Protein AF-K0I743-F1 (afdb_monomer)

Radius of gyration: 19.15 Å; Cα contacts (8 Å, |Δi|>4): 175; chains: 1; bounding box: 43×67×41 Å

Foldseek 3Di:
DEFDAWPPVLCCVQADPPRDDDPQQQCPVCPVSVRDDPDAQFFAQVSCVSNVHHHDHHPDQEYEFEDQDRRGQVGNLGGYLQHAYEYAPVNVVSLVVSPPPHDPPHPNPNPHPPPPPPPPDPPPPPDD

Sequence (128 aa):
MLDFGKGFFRRARFFEEYLKPRSANGLVDFIEMGLIPDVEGIYREDLLEMAGRKAGSPTVDAVLVSHAHADHVDYISFLHHDIPLYMGARATPYSRQYRRGRPATLSAKCLIFCQSRQREGPSQSQER

Nearest PDB structures (foldseek):
  2az4-assembly1_A  TM=6.682E-01  e=1.671E-03  Enterococcus faecalis V583
  4as3-assembly1_A  TM=4.138E-01  e=7.861E+00  Pseudomonas aeruginosa
  6v4l-assembly1_D-2  TM=3.911E-01  e=8.411E+00  Vibrio parahaemolyticus RIMD 2210633

Solvent-accessible surface area (backbone atoms only — not comparable to full-atom values): 7719 Å² total; per-residue (Å²): 88,72,50,41,26,45,50,62,73,61,39,58,76,77,39,50,100,88,45,71,80,60,77,81,37,43,46,45,64,38,43,77,65,62,55,44,83,93,60,80,21,48,50,27,48,72,40,27,51,52,48,75,42,82,68,55,71,72,71,51,86,39,37,40,34,85,55,78,45,55,59,29,47,64,44,51,82,49,39,27,85,84,47,22,43,34,32,43,55,87,33,49,74,58,54,58,56,68,55,65,90,56,73,87,84,58,81,66,50,61,48,54,56,60,77,74,74,80,71,76,67,83,78,81,79,85,74,133

Secondary structure (DSSP, 8-state):
-B-----HHHHHTT--TT----GGGTTHHHHHTTSS---TTSB-HHHHHHTTPPP-----S-EEESSSSHHHHTTGGGB-TT--EEEEGGGHHHHHHHHTTS-TTS-----EE---------------

Organism: Nitrososphaera gargensis (strain Ga9.2) (NCBI:txid1237085)

InterPro domains:
  IPR036866 Ribonuclease Z/Hydroxyacylglutathione hydrolase-like [G3DSA:3.60.15.10] (1-117)
  IPR036866 Ribonuclease Z/Hydroxyacylglutathione hydrolase-like [SSF56281] (49-98)

pLDDT: mean 73.79, std 18.56, range [31.5, 90.94]

Structure (mmCIF, N/CA/C/O backbone):
data_AF-K0I743-F1
#
_entry.id   AF-K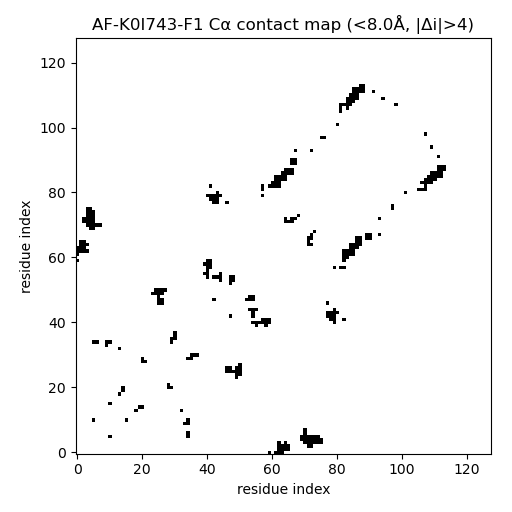0I743-F1
#
loop_
_atom_site.group_PDB
_atom_site.id
_atom_site.type_symbol
_atom_site.label_atom_id
_atom_site.label_alt_id
_atom_site.label_comp_id
_atom_site.label_asym_id
_atom_site.label_entity_id
_atom_site.label_seq_id
_atom_site.pdbx_PDB_ins_code
_atom_site.Cartn_x
_atom_site.Cartn_y
_atom_site.Cartn_z
_atom_site.occupancy
_atom_site.B_iso_or_equiv
_atom_site.auth_seq_id
_atom_site.auth_comp_id
_atom_site.auth_asym_id
_atom_site.auth_atom_id
_atom_site.pdbx_PDB_model_num
ATOM 1 N N . MET A 1 1 ? -5.618 -10.707 -7.904 1.00 85.50 1 MET A N 1
ATOM 2 C CA . MET A 1 1 ? -5.458 -9.275 -8.263 1.00 85.50 1 MET A CA 1
ATOM 3 C C . MET A 1 1 ? -4.187 -9.090 -9.092 1.00 85.50 1 MET A C 1
ATOM 5 O O . MET A 1 1 ? -3.266 -9.882 -8.918 1.00 85.50 1 MET A O 1
ATOM 9 N N . LEU A 1 2 ? -4.142 -8.100 -9.992 1.00 87.62 2 LEU A N 1
ATOM 10 C CA . LEU A 1 2 ? -2.986 -7.802 -10.853 1.00 87.62 2 LEU A CA 1
ATOM 11 C C . LEU A 1 2 ? -2.435 -6.411 -10.522 1.00 87.62 2 LEU A C 1
ATOM 13 O O . LEU A 1 2 ? -3.182 -5.447 -10.639 1.00 87.62 2 LEU A O 1
ATOM 17 N N . ASP A 1 3 ? -1.150 -6.350 -10.171 1.00 87.31 3 ASP A N 1
ATOM 18 C CA . ASP A 1 3 ? -0.390 -5.164 -9.761 1.00 87.31 3 ASP A CA 1
ATOM 19 C C . ASP A 1 3 ? -0.976 -4.386 -8.570 1.00 87.31 3 ASP A C 1
ATOM 21 O O . ASP A 1 3 ? -2.182 -4.309 -8.341 1.00 87.31 3 ASP A O 1
ATOM 25 N N . PHE A 1 4 ? -0.096 -3.819 -7.746 1.00 88.12 4 PHE A N 1
ATOM 26 C CA . PHE A 1 4 ? -0.518 -3.000 -6.613 1.00 88.12 4 PHE A CA 1
ATOM 27 C C . PHE A 1 4 ? 0.546 -1.962 -6.277 1.00 88.12 4 PHE A C 1
ATOM 29 O O . PHE A 1 4 ? 1.289 -2.068 -5.296 1.00 88.12 4 PHE A O 1
ATOM 36 N N . GLY A 1 5 ? 0.651 -0.960 -7.142 1.00 86.12 5 GLY A N 1
ATOM 37 C CA . GLY A 1 5 ? 1.640 0.090 -6.993 1.00 86.12 5 GLY A CA 1
ATOM 38 C C . GLY A 1 5 ? 1.062 1.490 -7.004 1.00 86.12 5 GLY A C 1
ATOM 39 O O . GLY A 1 5 ? -0.141 1.734 -6.897 1.00 86.12 5 GLY A O 1
ATOM 40 N N . LYS A 1 6 ? 1.989 2.437 -7.033 1.00 85.56 6 LYS A N 1
ATOM 41 C CA . LYS A 1 6 ? 1.723 3.842 -6.780 1.00 85.56 6 LYS A CA 1
ATOM 42 C C . LYS A 1 6 ? 1.188 4.532 -8.029 1.00 85.56 6 LYS A C 1
ATOM 44 O O . LYS A 1 6 ? 1.916 4.752 -8.990 1.00 85.56 6 LYS A O 1
ATOM 49 N N . GLY A 1 7 ? -0.052 5.009 -7.963 1.00 83.75 7 GLY A N 1
ATOM 50 C CA . GLY A 1 7 ? -0.578 5.942 -8.959 1.00 83.75 7 GLY A CA 1
ATOM 51 C C . GLY A 1 7 ? 0.128 7.300 -8.879 1.00 83.75 7 GLY A C 1
ATOM 52 O O . GLY A 1 7 ? -0.302 8.167 -8.116 1.00 83.75 7 GLY A O 1
ATOM 53 N N . PHE A 1 8 ? 1.194 7.498 -9.664 1.00 82.44 8 PHE A N 1
ATOM 54 C CA . PHE A 1 8 ? 2.000 8.729 -9.660 1.00 82.44 8 PHE A CA 1
ATOM 55 C C . PHE A 1 8 ? 1.163 9.988 -9.896 1.00 82.44 8 PHE A C 1
ATOM 57 O O . PHE A 1 8 ? 1.270 10.948 -9.140 1.00 82.44 8 PHE A O 1
ATOM 64 N N . PHE A 1 9 ? 0.272 9.955 -10.888 1.00 83.50 9 PHE A N 1
ATOM 65 C CA . PHE A 1 9 ? -0.568 11.100 -11.236 1.00 83.50 9 PHE A CA 1
ATOM 66 C C . PHE A 1 9 ? -1.547 11.487 -10.120 1.00 83.50 9 PHE A C 1
ATOM 68 O O . PHE A 1 9 ? -1.694 12.663 -9.805 1.00 83.50 9 PHE A O 1
ATOM 75 N N . ARG A 1 10 ? -2.205 10.503 -9.489 1.00 83.06 10 ARG A N 1
ATOM 76 C CA . ARG A 1 10 ? -3.139 10.768 -8.382 1.00 83.06 10 ARG A CA 1
ATOM 77 C C . ARG A 1 10 ? -2.402 11.278 -7.154 1.00 83.06 10 ARG A C 1
ATOM 79 O O . ARG A 1 10 ? -2.844 12.235 -6.536 1.00 83.06 10 ARG A O 1
ATOM 86 N N . ARG A 1 11 ? -1.250 10.682 -6.840 1.00 84.06 11 ARG A N 1
ATOM 87 C CA . ARG A 1 11 ? -0.407 11.122 -5.728 1.00 84.06 11 ARG A CA 1
ATOM 88 C C . ARG A 1 11 ? 0.071 12.556 -5.914 1.00 84.06 11 ARG A C 1
ATOM 90 O O . ARG A 1 11 ? -0.040 13.324 -4.970 1.00 84.06 11 ARG A O 1
ATOM 97 N N . ALA A 1 12 ? 0.538 12.917 -7.107 1.00 85.06 12 ALA A N 1
ATOM 98 C CA . ALA A 1 12 ? 1.052 14.255 -7.392 1.00 85.06 12 ALA A CA 1
ATOM 99 C C . ALA A 1 12 ? 0.010 15.371 -7.188 1.00 85.06 12 ALA A C 1
ATOM 101 O O . ALA A 1 12 ? 0.392 16.506 -6.947 1.00 85.06 12 ALA A O 1
ATOM 102 N N . ARG A 1 13 ? -1.296 15.064 -7.238 1.00 81.81 13 ARG A N 1
ATOM 103 C CA . ARG A 1 13 ? -2.361 16.048 -6.967 1.00 81.81 13 ARG A CA 1
ATOM 104 C C . ARG A 1 13 ? -2.502 16.428 -5.493 1.00 81.81 13 ARG A C 1
ATOM 106 O O . ARG A 1 13 ? -3.045 17.486 -5.205 1.00 81.81 13 ARG A O 1
ATOM 113 N N . PHE A 1 14 ? -2.085 15.551 -4.582 1.00 79.50 14 PHE A N 1
ATOM 114 C CA . PHE A 1 14 ? -2.345 15.698 -3.144 1.00 79.50 14 PHE A CA 1
ATOM 115 C C . PHE A 1 14 ? -1.067 15.732 -2.304 1.00 79.50 14 PHE A C 1
ATOM 117 O O . PHE A 1 14 ? -1.045 16.333 -1.237 1.00 79.50 14 PHE A O 1
ATOM 124 N N . PHE A 1 15 ? -0.007 15.079 -2.774 1.00 77.56 15 PHE A N 1
ATOM 125 C CA . PHE A 1 15 ? 1.235 14.869 -2.045 1.00 77.56 15 PHE A CA 1
ATOM 126 C C . PHE A 1 15 ? 2.412 15.251 -2.948 1.00 77.56 15 PHE A C 1
ATOM 128 O O . PHE A 1 15 ? 2.915 14.426 -3.717 1.00 77.56 15 PHE A O 1
ATOM 135 N N . GLU A 1 16 ? 2.804 16.523 -2.881 1.00 73.25 16 GLU A N 1
ATOM 136 C CA . GLU A 1 16 ? 4.035 17.057 -3.479 1.00 73.25 16 GLU A CA 1
ATOM 137 C C . GLU A 1 16 ? 5.265 16.738 -2.604 1.00 73.25 16 GLU A C 1
ATOM 139 O O . GLU A 1 16 ? 5.159 16.085 -1.567 1.00 73.25 16 GLU A O 1
ATOM 144 N N . GLU A 1 17 ? 6.451 17.197 -3.009 1.00 66.12 17 GLU A N 1
ATOM 145 C CA . GLU A 1 17 ? 7.752 16.865 -2.402 1.00 66.12 17 GLU A CA 1
ATOM 146 C C . GLU A 1 17 ? 7.803 17.019 -0.867 1.00 66.12 17 GLU A C 1
ATOM 148 O O . GLU A 1 17 ? 8.395 16.186 -0.171 1.00 66.12 17 GLU A O 1
ATOM 153 N N . TYR A 1 18 ? 7.116 18.028 -0.325 1.00 71.31 18 TYR A N 1
ATOM 154 C CA . TYR A 1 18 ? 7.095 18.324 1.111 1.00 71.31 18 TYR A CA 1
ATOM 155 C C . TYR A 1 18 ? 5.866 17.781 1.848 1.00 71.31 18 TYR A C 1
ATOM 157 O O . TYR A 1 18 ? 5.898 17.664 3.075 1.00 71.31 18 TYR A O 1
ATOM 165 N N . LEU A 1 19 ? 4.797 17.417 1.133 1.00 78.31 19 LEU A N 1
ATOM 166 C CA . LEU A 1 19 ? 3.556 16.948 1.741 1.00 78.31 19 LEU A CA 1
ATOM 167 C C . LEU A 1 19 ? 3.482 15.424 1.646 1.00 78.31 19 LEU A C 1
ATOM 169 O O . LEU A 1 19 ? 3.294 14.854 0.574 1.00 78.31 19 LEU A O 1
ATOM 173 N N . LYS A 1 20 ? 3.626 14.741 2.783 1.00 79.06 20 LYS A N 1
ATOM 174 C CA . LYS A 1 20 ? 3.550 13.276 2.859 1.00 79.06 20 LYS A CA 1
ATOM 175 C C . LYS A 1 20 ? 2.278 12.838 3.590 1.00 79.06 20 LYS A C 1
ATOM 177 O O . LYS A 1 20 ? 1.843 13.549 4.497 1.00 79.06 20 LYS A O 1
ATOM 182 N N . PRO A 1 21 ? 1.707 11.668 3.238 1.00 80.62 21 PRO A N 1
ATOM 183 C CA . PRO A 1 21 ? 0.631 11.060 4.015 1.00 80.62 21 PRO A CA 1
ATOM 184 C C . PRO A 1 21 ? 1.049 10.912 5.476 1.00 80.62 21 PRO A C 1
ATOM 186 O O . PRO A 1 21 ? 2.212 10.599 5.764 1.00 80.62 21 PRO A O 1
ATOM 189 N N . ARG A 1 22 ? 0.114 11.129 6.400 1.00 81.94 22 ARG A N 1
ATOM 190 C CA . ARG A 1 22 ? 0.400 11.023 7.829 1.00 81.94 22 ARG A CA 1
ATOM 191 C C . ARG A 1 22 ? 0.584 9.556 8.175 1.00 81.94 22 ARG A C 1
ATOM 193 O O . ARG A 1 22 ? -0.342 8.761 8.056 1.00 81.94 22 ARG A O 1
ATOM 200 N N . SER A 1 23 ? 1.767 9.200 8.667 1.00 73.19 23 SER A N 1
ATOM 201 C CA . SER A 1 23 ? 2.055 7.827 9.096 1.00 73.19 23 SER A CA 1
ATOM 202 C C . SER A 1 23 ? 1.122 7.351 10.214 1.00 73.19 23 SER A C 1
ATOM 204 O O . SER A 1 23 ? 0.804 6.170 10.268 1.00 73.19 23 SER A O 1
ATOM 206 N N . ALA A 1 24 ? 0.647 8.264 11.069 1.00 77.06 24 ALA A N 1
ATOM 207 C CA . ALA A 1 24 ? -0.255 7.961 12.181 1.00 77.06 24 ALA A CA 1
ATOM 208 C C . ALA A 1 24 ? -1.691 7.596 11.754 1.00 77.06 24 ALA A C 1
ATOM 210 O O . ALA A 1 24 ? -2.395 6.958 12.525 1.00 77.06 24 ALA A O 1
ATOM 211 N N . ASN A 1 25 ? -2.113 7.960 10.538 1.00 81.25 25 ASN A N 1
ATOM 212 C CA . ASN A 1 25 ? -3.474 7.717 10.042 1.00 81.25 25 ASN A CA 1
ATOM 213 C C . ASN A 1 25 ? -3.635 6.349 9.346 1.00 81.25 25 ASN A C 1
ATOM 215 O O . ASN A 1 25 ? -4.699 6.056 8.801 1.00 81.25 25 ASN A O 1
ATOM 219 N N . GLY A 1 26 ? -2.584 5.522 9.303 1.00 85.31 26 GLY A N 1
ATOM 220 C CA . GL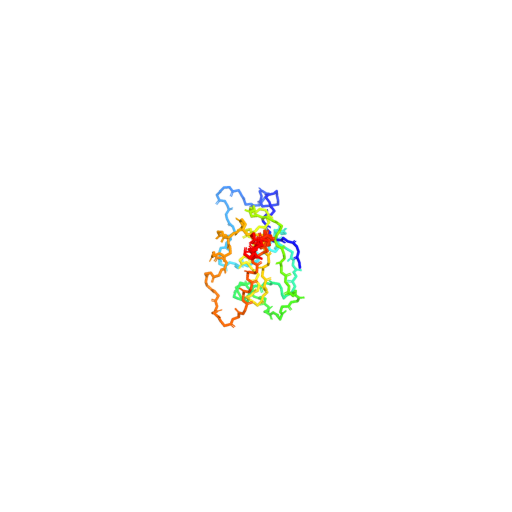Y A 1 26 ? -2.621 4.231 8.615 1.00 85.31 26 GLY A CA 1
ATOM 221 C C . GLY A 1 26 ? -2.970 4.387 7.130 1.00 85.31 26 GLY A C 1
ATOM 222 O O . GLY A 1 26 ? -2.219 5.003 6.371 1.00 85.31 26 GLY A O 1
ATOM 223 N N . LEU A 1 27 ? -4.112 3.825 6.718 1.00 88.19 27 LEU A N 1
ATOM 224 C CA . LEU A 1 27 ? -4.599 3.856 5.329 1.00 88.19 27 LEU A CA 1
ATOM 225 C C . LEU A 1 27 ? -5.623 4.956 5.028 1.00 88.19 27 LEU A C 1
ATOM 227 O O . LEU A 1 27 ? -5.971 5.119 3.860 1.00 88.19 27 LEU A O 1
ATOM 231 N N . VAL A 1 28 ? -6.083 5.720 6.025 1.00 89.12 28 VAL A N 1
ATOM 232 C CA . VAL A 1 28 ? -7.174 6.699 5.846 1.00 89.12 28 VAL A CA 1
ATOM 233 C C . VAL A 1 28 ? -6.848 7.687 4.729 1.00 89.12 28 VAL A C 1
ATOM 235 O O . VAL A 1 28 ? -7.583 7.772 3.752 1.00 89.12 28 VAL A O 1
ATOM 238 N N . ASP A 1 29 ? -5.691 8.350 4.801 1.00 88.75 29 ASP A N 1
ATOM 239 C CA . ASP A 1 29 ? -5.278 9.342 3.801 1.00 88.75 29 ASP A CA 1
ATOM 240 C C . ASP A 1 29 ? -5.171 8.737 2.386 1.00 88.75 29 ASP A C 1
ATOM 242 O O . ASP A 1 29 ? -5.391 9.420 1.390 1.00 88.75 29 ASP A O 1
ATOM 246 N N . PHE A 1 30 ? -4.825 7.451 2.273 1.00 89.00 30 PHE A N 1
ATOM 247 C CA . PHE A 1 30 ? -4.689 6.782 0.980 1.00 89.00 30 PHE A CA 1
ATOM 248 C C . PHE A 1 30 ? -6.045 6.432 0.362 1.00 89.00 30 PHE A C 1
ATOM 250 O O . PHE A 1 30 ? -6.186 6.531 -0.859 1.00 89.00 30 PHE A O 1
ATOM 257 N N . ILE A 1 31 ? -7.010 6.022 1.188 1.00 89.06 31 ILE A N 1
ATOM 258 C CA . ILE A 1 31 ? -8.374 5.688 0.764 1.00 89.06 31 ILE A CA 1
ATOM 259 C C . ILE A 1 31 ? -9.130 6.970 0.403 1.00 89.06 31 ILE A C 1
ATOM 261 O O . ILE A 1 31 ? -9.638 7.083 -0.710 1.00 89.06 31 ILE A O 1
ATOM 265 N N . GLU A 1 32 ? -9.120 7.966 1.293 1.00 88.56 32 GLU A N 1
ATOM 266 C CA . GLU A 1 32 ? -9.833 9.240 1.111 1.00 88.56 32 GLU A CA 1
ATOM 267 C C . GLU A 1 32 ? -9.341 10.010 -0.124 1.00 88.56 32 GLU A C 1
ATOM 269 O O . GLU A 1 32 ? -10.130 10.549 -0.897 1.00 88.56 32 GLU A O 1
ATOM 274 N N . MET A 1 33 ? -8.027 10.008 -0.376 1.00 86.44 33 MET A N 1
ATOM 275 C CA . MET A 1 33 ? -7.438 10.666 -1.553 1.00 86.44 33 MET A CA 1
ATOM 276 C C . MET A 1 33 ? -7.512 9.804 -2.827 1.00 86.44 33 MET A C 1
ATOM 278 O O . MET A 1 33 ? -6.959 10.172 -3.868 1.00 86.44 33 MET A O 1
ATOM 282 N N . GLY A 1 34 ? -8.144 8.625 -2.766 1.00 87.25 34 GLY A N 1
ATOM 283 C CA . GLY A 1 34 ? -8.305 7.720 -3.906 1.00 87.25 34 GLY A CA 1
ATOM 284 C C . GLY A 1 34 ? -6.985 7.190 -4.480 1.00 87.25 34 GLY A C 1
ATOM 285 O O . GLY A 1 34 ? -6.901 6.883 -5.679 1.00 87.25 34 GLY A O 1
ATOM 286 N N . LEU A 1 35 ? -5.934 7.114 -3.652 1.00 88.25 35 LEU A N 1
ATOM 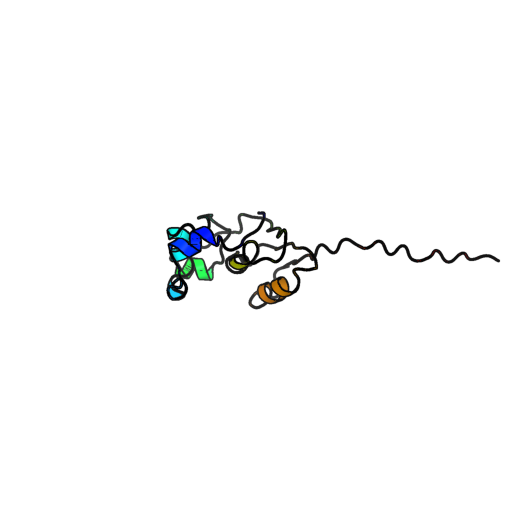287 C CA . LEU A 1 35 ? -4.642 6.534 -4.027 1.00 88.25 35 LEU A CA 1
ATOM 288 C C . LEU A 1 35 ? -4.702 5.011 -4.086 1.00 88.25 35 LEU A C 1
ATOM 290 O O . LEU A 1 35 ? -3.987 4.415 -4.890 1.00 88.25 35 LEU A O 1
ATOM 294 N N . ILE A 1 36 ? -5.533 4.411 -3.236 1.00 89.69 36 ILE A N 1
ATOM 295 C CA . ILE A 1 36 ? -5.795 2.974 -3.177 1.00 89.69 36 ILE A CA 1
ATOM 296 C C . ILE A 1 36 ? -7.313 2.735 -3.183 1.00 89.69 36 ILE A C 1
ATOM 298 O O . ILE A 1 36 ? -8.061 3.608 -2.741 1.00 89.69 36 ILE A O 1
ATOM 302 N N . PRO A 1 37 ? -7.792 1.600 -3.718 1.00 88.75 37 PRO A N 1
ATOM 303 C CA . PRO A 1 37 ? -9.224 1.315 -3.777 1.00 88.75 37 PRO A CA 1
ATOM 304 C C . PRO A 1 37 ? -9.774 0.914 -2.400 1.00 88.75 37 PRO A C 1
ATOM 306 O O . PRO A 1 37 ? -9.134 0.152 -1.685 1.00 88.75 37 PRO A O 1
ATOM 309 N N . ASP A 1 38 ? -10.967 1.363 -2.020 1.00 89.19 38 ASP A N 1
ATOM 310 C CA . ASP A 1 38 ? -11.597 0.902 -0.775 1.00 89.19 38 ASP A CA 1
ATOM 311 C C . ASP A 1 38 ? -12.197 -0.499 -0.981 1.00 89.19 38 ASP A C 1
ATOM 313 O O . ASP A 1 38 ? -13.283 -0.646 -1.541 1.00 89.19 38 ASP A O 1
ATOM 317 N N . VAL A 1 39 ? -11.438 -1.538 -0.629 1.00 87.56 39 VAL A N 1
ATOM 318 C CA . VAL A 1 39 ? -11.847 -2.943 -0.759 1.00 87.56 39 VAL A CA 1
ATOM 319 C C . VAL A 1 39 ? -11.595 -3.651 0.564 1.00 87.56 39 VAL A C 1
ATOM 321 O O . VAL A 1 39 ? -10.527 -3.526 1.165 1.00 87.56 39 VAL A O 1
ATOM 324 N N . GLU A 1 40 ? -12.576 -4.423 1.015 1.00 86.44 40 GLU A N 1
ATOM 325 C CA . GLU A 1 40 ? -12.472 -5.190 2.252 1.00 86.44 40 GLU A CA 1
ATOM 326 C C . GLU A 1 40 ? -11.621 -6.454 2.067 1.00 86.44 40 GLU A C 1
ATOM 328 O O . GLU A 1 40 ? -11.643 -7.110 1.020 1.00 86.44 40 GLU A O 1
ATOM 333 N N . GLY A 1 41 ? -10.848 -6.800 3.099 1.00 87.31 41 GLY A N 1
ATOM 334 C CA . GLY A 1 41 ? -10.043 -8.025 3.128 1.00 87.31 41 GLY A CA 1
ATOM 335 C C . GLY A 1 41 ? -8.801 -8.012 2.230 1.00 87.31 41 GLY A C 1
ATOM 336 O O . GLY A 1 41 ? -8.193 -9.055 2.024 1.00 87.31 41 GLY A O 1
ATOM 337 N N . ILE A 1 42 ? -8.391 -6.867 1.672 1.00 90.50 42 ILE A N 1
ATOM 338 C CA . ILE A 1 42 ? -7.108 -6.773 0.945 1.00 90.50 42 ILE A CA 1
ATOM 339 C C . ILE A 1 42 ? -5.991 -6.168 1.789 1.00 90.50 42 ILE A C 1
ATOM 341 O O . ILE A 1 42 ? -4.819 -6.396 1.493 1.00 90.50 42 ILE A O 1
ATOM 345 N N . TYR A 1 43 ? -6.340 -5.410 2.826 1.00 90.94 43 TYR A N 1
ATOM 346 C CA . TYR A 1 43 ? -5.406 -4.606 3.604 1.00 90.94 43 TYR A CA 1
ATOM 347 C C . TYR A 1 43 ? -4.947 -5.291 4.885 1.00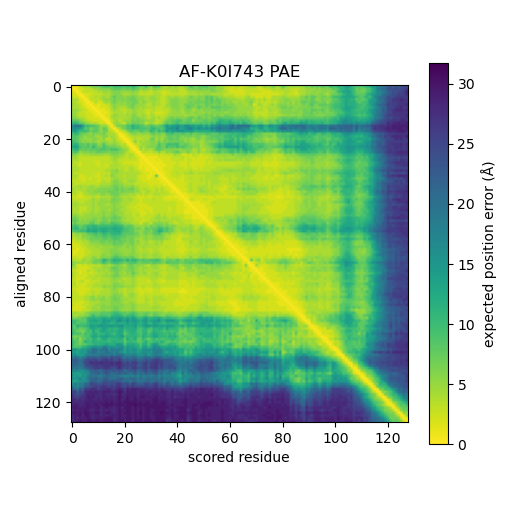 90.94 43 TYR A C 1
ATOM 349 O O . TYR A 1 43 ? -5.650 -6.121 5.449 1.00 90.94 43 TYR A O 1
ATOM 357 N N . ARG A 1 44 ? -3.745 -4.929 5.335 1.00 89.19 44 ARG A N 1
ATOM 358 C CA . ARG A 1 44 ? -3.129 -5.401 6.577 1.00 89.19 44 ARG A CA 1
ATOM 359 C C . ARG A 1 44 ? -3.897 -4.911 7.809 1.00 89.19 44 ARG A C 1
ATOM 361 O O . ARG A 1 44 ? -4.354 -3.770 7.841 1.00 89.19 44 ARG A O 1
ATOM 368 N N . GLU A 1 45 ? -4.011 -5.781 8.807 1.00 88.50 45 GLU A N 1
ATOM 369 C CA . GLU A 1 45 ? -4.853 -5.576 9.992 1.00 88.50 45 GLU A CA 1
ATOM 370 C C . GLU A 1 45 ? -4.416 -4.368 10.831 1.00 88.50 45 GLU A C 1
ATOM 372 O O . GLU A 1 45 ? -5.229 -3.507 11.132 1.00 88.50 45 GLU A O 1
ATOM 377 N N . ASP A 1 46 ? -3.124 -4.229 11.114 1.00 87.88 46 ASP A N 1
ATOM 378 C CA . ASP A 1 46 ? -2.557 -3.122 11.898 1.00 87.88 46 ASP A CA 1
ATOM 379 C C . ASP A 1 46 ? -2.814 -1.731 11.280 1.00 87.88 46 ASP A C 1
ATOM 381 O O . ASP A 1 46 ? -3.108 -0.767 11.983 1.00 87.88 46 ASP A O 1
ATOM 385 N N . LEU A 1 47 ? -2.745 -1.607 9.952 1.00 88.06 47 LEU A N 1
ATOM 386 C CA . LEU A 1 47 ? -3.017 -0.352 9.259 1.00 88.06 47 LEU A CA 1
ATOM 387 C C . LEU A 1 47 ? -4.518 -0.036 9.219 1.00 88.06 47 LEU A C 1
ATOM 389 O O . LEU A 1 47 ? -4.888 1.140 9.168 1.00 88.06 47 LEU A O 1
ATOM 393 N N . LEU A 1 48 ? -5.370 -1.068 9.231 1.00 89.12 48 LEU A N 1
ATOM 394 C CA . LEU A 1 48 ? -6.821 -0.929 9.367 1.00 89.12 48 LEU A CA 1
ATOM 395 C C . LEU A 1 48 ? -7.215 -0.547 10.798 1.00 89.12 48 LEU A C 1
ATOM 397 O O . LEU A 1 48 ? -8.061 0.329 10.967 1.00 89.12 48 LEU A O 1
ATOM 401 N N . GLU A 1 49 ? -6.563 -1.120 11.811 1.00 88.00 49 GLU A N 1
ATOM 402 C CA . GLU A 1 49 ? -6.750 -0.754 13.219 1.00 88.00 49 GLU A CA 1
ATOM 403 C C . GLU A 1 49 ? -6.422 0.724 13.454 1.00 88.00 49 GLU A C 1
ATOM 405 O O . GLU A 1 49 ? -7.221 1.449 14.047 1.00 88.00 49 GLU A O 1
ATOM 410 N N . MET A 1 50 ? -5.303 1.210 12.902 1.00 86.88 50 MET A N 1
ATOM 411 C CA . MET A 1 50 ? -4.953 2.639 12.922 1.00 86.88 50 MET A CA 1
ATOM 412 C C . MET A 1 50 ? -5.991 3.516 12.208 1.00 86.88 50 MET A C 1
ATOM 414 O O . MET A 1 50 ? -6.185 4.672 12.579 1.00 86.88 50 MET A O 1
ATOM 418 N N . ALA A 1 51 ? -6.667 2.972 11.195 1.00 85.69 51 ALA A N 1
ATOM 419 C CA . ALA A 1 51 ? -7.746 3.641 10.476 1.00 85.69 51 ALA A CA 1
ATOM 420 C C . ALA A 1 51 ? -9.114 3.538 11.182 1.00 85.69 51 ALA A C 1
ATOM 422 O O . ALA A 1 51 ? -10.104 4.048 10.657 1.00 85.69 51 ALA A O 1
ATOM 423 N N . GLY A 1 52 ? -9.202 2.862 12.336 1.00 86.12 52 GLY A N 1
ATOM 424 C CA . GLY A 1 52 ? -10.464 2.605 13.035 1.00 86.12 52 GLY A CA 1
ATOM 425 C C . GLY A 1 52 ? -11.413 1.668 12.277 1.00 86.12 52 GLY A C 1
ATOM 426 O O . GLY A 1 52 ? -12.616 1.665 12.539 1.00 86.12 52 GLY A O 1
ATOM 427 N N . ARG A 1 53 ? -10.895 0.891 11.318 1.00 85.38 53 ARG A N 1
ATOM 428 C CA . ARG A 1 53 ? -11.657 -0.060 10.499 1.00 85.38 53 ARG A CA 1
ATOM 429 C C . ARG A 1 53 ? -11.434 -1.487 10.996 1.00 85.38 53 ARG A C 1
ATOM 431 O O . ARG A 1 53 ? -10.395 -1.809 11.564 1.00 85.38 53 ARG A O 1
ATOM 438 N N . LYS A 1 54 ? -12.420 -2.362 10.779 1.00 82.38 54 LYS A N 1
ATOM 439 C CA . LYS A 1 54 ? -12.297 -3.778 11.146 1.00 82.38 54 LYS A CA 1
ATOM 440 C C . LYS A 1 54 ? -11.450 -4.523 10.119 1.00 82.38 54 LYS A C 1
ATOM 442 O O . LYS A 1 54 ? -11.676 -4.392 8.918 1.00 82.38 54 LYS A O 1
ATOM 447 N N . ALA A 1 55 ? -10.515 -5.327 10.613 1.00 78.88 55 ALA A N 1
ATOM 448 C CA . ALA A 1 55 ? -9.843 -6.335 9.812 1.00 78.88 55 ALA A CA 1
ATOM 449 C C . ALA A 1 55 ? -10.845 -7.408 9.357 1.00 78.88 55 ALA A C 1
ATOM 451 O O . ALA A 1 55 ? -11.765 -7.773 10.093 1.00 78.88 55 ALA A O 1
ATOM 452 N N . GLY A 1 56 ? -10.664 -7.893 8.133 1.00 80.44 56 GLY A N 1
ATOM 453 C CA . GLY A 1 56 ? -11.452 -8.969 7.544 1.00 80.44 56 GLY A CA 1
ATOM 454 C C . GLY A 1 56 ? -10.537 -10.048 6.980 1.00 80.44 56 GLY A C 1
ATOM 455 O O . GLY A 1 56 ? -9.369 -9.792 6.694 1.00 80.44 56 GLY A O 1
ATOM 456 N N . SER A 1 57 ? -11.083 -11.248 6.796 1.00 84.56 57 SER A N 1
ATOM 457 C CA . SER A 1 57 ? -10.381 -12.353 6.140 1.00 84.56 57 SER A CA 1
ATOM 458 C C . SER A 1 57 ? -9.990 -11.993 4.701 1.00 84.56 57 SER A C 1
ATOM 460 O O . SER A 1 57 ? -10.730 -11.249 4.049 1.00 84.56 57 SER A O 1
ATOM 462 N N . PRO A 1 58 ? -8.882 -12.541 4.173 1.00 85.88 58 PRO A N 1
ATOM 463 C CA . PRO A 1 58 ? -8.413 -12.210 2.838 1.00 85.88 58 PRO A CA 1
ATOM 464 C C . PRO A 1 58 ? -9.449 -12.556 1.761 1.00 85.88 58 PRO A C 1
ATOM 466 O O . PRO A 1 58 ? -9.802 -13.717 1.581 1.00 85.88 58 PRO A O 1
ATOM 469 N N . THR A 1 59 ? -9.904 -11.547 1.016 1.00 89.06 59 THR A N 1
ATOM 470 C CA . THR A 1 59 ? -10.887 -11.714 -0.078 1.00 89.06 59 THR A CA 1
ATOM 471 C C . THR A 1 59 ? -10.229 -12.169 -1.385 1.00 89.06 59 THR A C 1
ATOM 473 O O . THR A 1 59 ? -10.895 -12.621 -2.312 1.00 89.06 59 THR A O 1
ATOM 476 N N . VAL A 1 60 ? -8.908 -12.013 -1.492 1.00 87.56 60 VAL A N 1
ATOM 477 C CA . VAL A 1 60 ? -8.136 -12.278 -2.709 1.00 87.56 60 VAL A CA 1
ATOM 478 C C . VAL A 1 60 ? -7.154 -13.417 -2.464 1.00 87.56 60 VAL A C 1
ATOM 480 O O . VAL A 1 60 ? -6.349 -13.347 -1.540 1.00 87.56 60 VAL A O 1
ATOM 483 N N . ASP A 1 61 ? -7.147 -14.410 -3.356 1.00 89.00 61 ASP A N 1
ATOM 484 C CA . ASP A 1 61 ? -6.268 -15.583 -3.240 1.00 89.00 61 ASP A CA 1
ATOM 485 C C . ASP A 1 61 ? -4.787 -15.266 -3.457 1.00 89.00 61 ASP A C 1
ATOM 487 O O . ASP A 1 61 ? -3.915 -15.939 -2.914 1.00 89.00 61 ASP A O 1
ATOM 491 N N . ALA A 1 62 ? -4.488 -14.296 -4.327 1.00 87.44 62 ALA A N 1
ATOM 492 C CA . ALA A 1 62 ? -3.131 -13.961 -4.740 1.00 87.44 62 ALA A CA 1
ATOM 493 C C . ALA A 1 62 ? -3.029 -12.600 -5.444 1.00 87.44 62 ALA A C 1
ATOM 495 O O . ALA A 1 62 ? -3.952 -12.154 -6.141 1.00 87.44 62 ALA A O 1
ATOM 496 N N . VAL A 1 63 ? -1.847 -11.987 -5.353 1.00 88.44 63 VAL A N 1
ATOM 497 C CA . VAL A 1 63 ? -1.456 -10.837 -6.180 1.00 88.44 63 VAL A CA 1
ATOM 498 C C . VAL A 1 63 ? -0.377 -11.253 -7.166 1.00 88.44 63 VAL A C 1
ATOM 500 O O . VAL A 1 63 ? 0.656 -11.782 -6.767 1.00 88.44 63 VAL A O 1
ATOM 503 N N . LEU A 1 64 ? -0.604 -11.004 -8.454 1.00 89.31 64 LEU A N 1
ATOM 504 C CA . LEU A 1 64 ? 0.408 -11.149 -9.494 1.00 89.31 64 LEU A CA 1
ATOM 505 C C . LEU A 1 64 ? 0.990 -9.773 -9.813 1.00 89.31 64 LEU A C 1
ATOM 507 O O . LEU A 1 64 ? 0.240 -8.842 -10.091 1.00 89.31 64 LEU A O 1
ATOM 511 N N . VAL A 1 65 ? 2.312 -9.659 -9.789 1.00 86.69 65 VAL A N 1
ATOM 512 C CA . VAL A 1 65 ? 3.042 -8.454 -10.183 1.00 86.69 65 VAL A CA 1
ATOM 513 C C . VAL A 1 65 ? 3.657 -8.671 -11.558 1.00 86.69 65 VAL A C 1
ATOM 515 O O . VAL A 1 65 ? 4.452 -9.597 -11.753 1.00 86.69 65 VAL A O 1
ATOM 518 N N . SER A 1 66 ? 3.318 -7.793 -12.496 1.00 83.88 66 SER A N 1
ATOM 519 C CA . SER A 1 66 ? 3.797 -7.823 -13.875 1.00 83.88 66 SER A CA 1
ATOM 520 C C . SER A 1 66 ? 5.301 -7.537 -13.956 1.00 83.88 66 SER A C 1
ATOM 522 O O . SER A 1 66 ? 6.049 -8.305 -14.565 1.00 83.88 66 SER A O 1
ATOM 524 N N . HIS A 1 67 ? 5.771 -6.468 -13.306 1.00 82.38 67 HIS A N 1
ATOM 525 C CA . HIS A 1 67 ? 7.180 -6.073 -13.273 1.00 82.38 67 HIS A CA 1
ATOM 526 C C . HIS A 1 67 ? 7.522 -5.156 -12.082 1.00 82.38 67 HIS A C 1
ATOM 528 O O . HIS A 1 67 ? 6.654 -4.696 -11.350 1.00 82.38 67 HIS A O 1
ATOM 534 N N . ALA A 1 68 ? 8.819 -4.930 -11.850 1.00 80.38 68 ALA A N 1
ATOM 535 C CA . ALA A 1 68 ? 9.360 -4.345 -10.618 1.00 80.38 68 ALA A CA 1
ATOM 536 C C . ALA A 1 68 ? 9.483 -2.809 -10.636 1.00 80.38 68 ALA A C 1
ATOM 538 O O . ALA A 1 68 ? 10.502 -2.276 -10.194 1.00 80.38 68 ALA A O 1
ATOM 539 N N . HIS A 1 69 ? 8.492 -2.099 -11.171 1.00 86.00 69 HIS A N 1
ATOM 540 C CA . HIS A 1 69 ? 8.461 -0.635 -11.120 1.00 86.00 69 HIS A CA 1
ATOM 541 C C . HIS A 1 69 ? 7.503 -0.134 -10.037 1.00 86.00 69 HIS A C 1
ATOM 543 O O . HIS A 1 69 ? 6.535 -0.804 -9.682 1.00 86.00 69 HIS A O 1
ATOM 549 N N . ALA A 1 70 ? 7.792 1.045 -9.487 1.00 81.88 70 ALA A N 1
ATOM 550 C CA . ALA A 1 70 ? 7.084 1.613 -8.338 1.00 81.88 70 ALA A CA 1
ATOM 551 C C . ALA A 1 70 ? 5.564 1.780 -8.557 1.00 81.88 70 ALA A C 1
ATOM 553 O O . ALA A 1 70 ? 4.778 1.602 -7.626 1.00 81.88 70 ALA A O 1
ATOM 554 N N . ASP A 1 71 ? 5.128 2.043 -9.785 1.00 84.62 71 ASP A N 1
ATOM 555 C CA . ASP A 1 71 ? 3.721 2.060 -10.210 1.00 84.62 71 ASP A CA 1
ATOM 556 C C . ASP A 1 71 ? 3.016 0.703 -10.114 1.00 84.62 71 ASP A C 1
ATOM 558 O O . ASP A 1 71 ? 1.790 0.670 -10.032 1.00 84.62 71 ASP A O 1
ATOM 562 N N . HIS A 1 72 ? 3.764 -0.395 -9.997 1.00 86.31 72 HIS A N 1
ATOM 563 C CA . HIS A 1 72 ? 3.227 -1.753 -9.875 1.00 86.31 72 HIS A CA 1
ATOM 564 C C . HIS A 1 72 ? 3.504 -2.422 -8.519 1.00 86.31 72 HIS A C 1
ATOM 566 O O . HIS A 1 72 ? 2.769 -3.338 -8.146 1.00 86.31 72 HIS A O 1
ATOM 572 N N . VAL A 1 73 ? 4.518 -1.971 -7.761 1.00 84.56 73 VAL A N 1
ATOM 573 C CA . VAL A 1 73 ? 4.944 -2.649 -6.517 1.00 84.56 73 VAL A CA 1
ATOM 574 C C . VAL A 1 73 ? 4.930 -1.812 -5.240 1.00 84.56 73 VAL A C 1
ATOM 576 O O . VAL A 1 73 ? 4.950 -2.393 -4.161 1.00 84.56 73 VAL A O 1
ATOM 579 N N . ASP A 1 74 ? 4.881 -0.479 -5.292 1.00 87.19 74 ASP A N 1
ATOM 580 C CA . ASP A 1 74 ? 5.126 0.326 -4.080 1.00 87.19 74 ASP A CA 1
ATOM 581 C C . ASP A 1 74 ? 4.070 0.183 -2.974 1.00 87.19 74 ASP A C 1
ATOM 583 O O . ASP A 1 74 ? 4.363 0.465 -1.812 1.00 87.19 74 ASP A O 1
ATOM 587 N N . TYR A 1 75 ? 2.845 -0.235 -3.299 1.00 88.44 75 TYR A N 1
ATOM 588 C CA . TYR A 1 75 ? 1.760 -0.357 -2.321 1.00 88.44 75 TYR A CA 1
ATOM 589 C C . TYR A 1 75 ? 1.543 -1.780 -1.823 1.00 88.44 75 TYR A C 1
ATOM 591 O O . TYR A 1 75 ? 0.714 -1.988 -0.939 1.00 88.44 75 TYR A O 1
ATOM 599 N N . ILE A 1 76 ? 2.313 -2.762 -2.304 1.00 87.44 76 ILE A N 1
ATOM 600 C CA . ILE A 1 76 ? 2.164 -4.164 -1.885 1.00 87.44 76 ILE A CA 1
ATOM 601 C C . ILE A 1 76 ? 2.313 -4.326 -0.367 1.00 87.44 76 ILE A C 1
ATOM 603 O O . ILE A 1 76 ? 1.703 -5.206 0.225 1.00 87.44 76 ILE A O 1
ATOM 607 N N . SER A 1 77 ? 3.088 -3.456 0.287 1.00 85.38 77 SER A N 1
ATOM 608 C CA . SER A 1 77 ? 3.310 -3.475 1.737 1.00 85.38 77 SER A CA 1
ATOM 609 C C . SER A 1 77 ? 2.037 -3.231 2.555 1.00 85.38 77 SER A C 1
ATOM 611 O O . SER A 1 77 ? 2.014 -3.577 3.735 1.00 85.38 77 SER A O 1
ATOM 613 N N . PHE A 1 78 ? 0.992 -2.666 1.942 1.00 88.69 78 PHE A N 1
ATOM 614 C CA . PHE A 1 78 ? -0.322 -2.478 2.559 1.00 88.69 78 PHE A CA 1
ATOM 615 C C . PHE A 1 78 ? -1.190 -3.733 2.513 1.00 88.69 78 PHE A C 1
ATOM 617 O O . PHE A 1 78 ? -2.208 -3.778 3.199 1.00 88.69 78 PHE A O 1
ATOM 624 N N . LEU A 1 79 ? -0.812 -4.737 1.717 1.00 89.31 79 LEU A N 1
ATOM 625 C CA . LEU A 1 79 ? -1.599 -5.951 1.555 1.00 89.31 79 LEU A C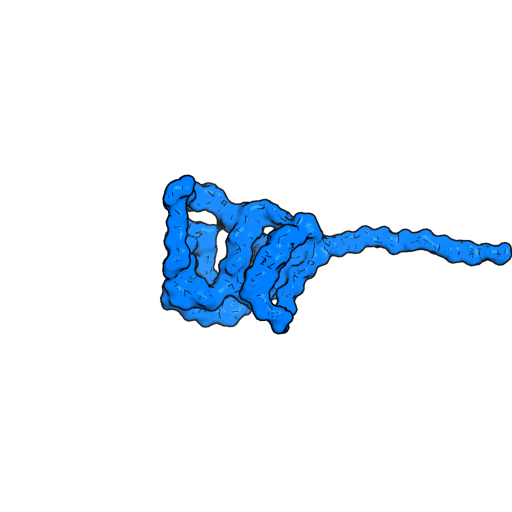A 1
ATOM 626 C C . LEU A 1 79 ? -1.580 -6.814 2.813 1.00 89.31 79 LEU A C 1
ATOM 628 O O . LEU A 1 79 ? -0.558 -6.913 3.504 1.00 89.31 79 LEU A O 1
ATOM 632 N N . HIS A 1 80 ? -2.692 -7.509 3.031 1.00 89.50 80 HIS A N 1
ATOM 633 C CA . HIS A 1 80 ? -2.864 -8.477 4.103 1.00 89.50 80 HIS A CA 1
ATOM 634 C C . HIS A 1 80 ? -1.720 -9.506 4.139 1.00 89.50 80 HIS A C 1
ATOM 636 O O . HIS A 1 80 ? -1.143 -9.889 3.108 1.00 89.50 80 HIS A O 1
ATOM 642 N N . HIS A 1 81 ? -1.357 -9.950 5.345 1.00 84.56 81 HIS A N 1
ATOM 643 C CA . HIS A 1 81 ? -0.195 -10.814 5.547 1.00 84.56 81 HIS A CA 1
ATOM 644 C C . HIS A 1 81 ? -0.326 -12.193 4.892 1.00 84.56 81 HIS A C 1
ATOM 646 O O . HIS A 1 81 ? 0.676 -12.744 4.423 1.00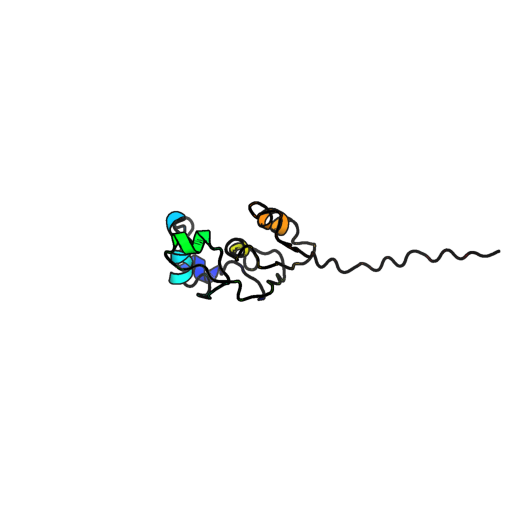 84.56 81 HIS A O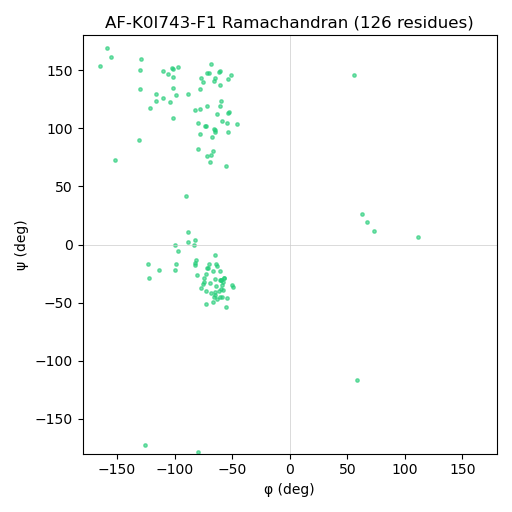 1
ATOM 652 N N . ASP A 1 82 ? -1.560 -12.669 4.779 1.00 86.00 82 ASP A N 1
ATOM 653 C CA . ASP A 1 82 ? -1.883 -13.990 4.245 1.00 86.00 82 ASP A CA 1
ATOM 654 C C . ASP A 1 82 ? -1.931 -14.044 2.717 1.00 86.00 82 ASP A C 1
ATOM 656 O O . ASP A 1 82 ? -1.873 -15.132 2.151 1.00 86.00 82 ASP A O 1
ATOM 660 N N . ILE A 1 83 ? -2.002 -12.896 2.033 1.00 87.12 83 ILE A N 1
ATOM 661 C CA . ILE A 1 83 ? -2.122 -12.866 0.573 1.00 87.12 83 ILE A CA 1
ATOM 662 C C . ILE A 1 83 ? -0.740 -13.137 -0.061 1.00 87.12 83 ILE A C 1
ATOM 664 O O . ILE A 1 83 ? 0.193 -12.334 0.113 1.00 87.12 83 ILE A O 1
ATOM 668 N N . PRO A 1 84 ? -0.569 -14.246 -0.811 1.00 86.31 84 PRO A N 1
ATOM 669 C CA . PRO A 1 84 ? 0.669 -14.556 -1.510 1.00 86.31 84 PRO A CA 1
ATOM 670 C C . PRO A 1 84 ? 0.875 -13.631 -2.714 1.00 86.31 84 PRO A C 1
ATOM 672 O O . PRO A 1 84 ? -0.070 -13.221 -3.392 1.00 86.31 84 PRO A O 1
ATOM 675 N N . LEU A 1 85 ? 2.142 -13.329 -3.004 1.00 83.44 85 LEU A N 1
ATOM 676 C CA . LEU A 1 85 ? 2.538 -12.410 -4.067 1.00 83.44 85 LEU A CA 1
ATOM 677 C C . LEU A 1 85 ? 3.438 -13.120 -5.076 1.00 83.44 85 LEU A C 1
ATOM 679 O O . LEU A 1 85 ? 4.542 -13.534 -4.741 1.00 83.44 85 LEU A O 1
ATOM 683 N N . TYR A 1 86 ? 2.993 -13.223 -6.320 1.00 85.38 86 TYR A N 1
ATOM 684 C CA . TYR A 1 86 ? 3.707 -13.865 -7.418 1.00 85.38 86 TYR A CA 1
ATOM 685 C C . TYR A 1 86 ? 4.349 -12.809 -8.309 1.00 85.38 86 TYR A C 1
ATOM 687 O O . TYR A 1 86 ? 3.713 -11.817 -8.652 1.00 85.38 86 TYR A O 1
ATOM 695 N N . MET A 1 87 ? 5.610 -13.001 -8.695 1.00 81.88 87 MET A N 1
ATOM 696 C CA . MET A 1 87 ? 6.314 -12.050 -9.558 1.00 81.88 87 MET A CA 1
ATOM 697 C C . MET A 1 87 ? 7.447 -12.718 -10.341 1.00 81.88 87 MET A C 1
ATOM 699 O O . MET A 1 87 ? 7.924 -13.797 -9.985 1.00 81.88 87 MET A O 1
ATOM 703 N N . GLY A 1 88 ? 7.909 -12.075 -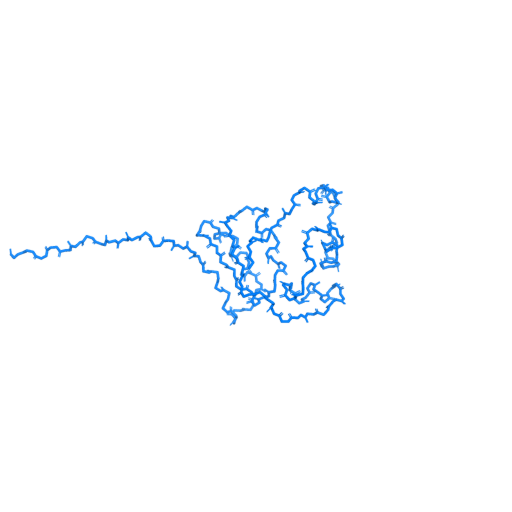11.414 1.00 78.25 88 GLY A N 1
ATOM 704 C CA . GLY A 1 88 ? 9.059 -12.554 -12.185 1.00 78.25 88 GLY A CA 1
ATOM 705 C C . GLY A 1 88 ? 10.386 -12.463 -11.416 1.00 78.25 88 GLY A C 1
ATOM 706 O O . GLY A 1 88 ? 10.573 -11.610 -10.549 1.00 78.25 88 GLY A O 1
ATOM 707 N N . ALA A 1 89 ? 11.365 -13.296 -11.787 1.00 71.12 89 ALA A N 1
ATOM 708 C CA . ALA A 1 89 ? 12.661 -13.401 -11.095 1.00 71.12 89 ALA A CA 1
ATOM 709 C C . ALA A 1 89 ? 13.457 -12.093 -10.988 1.00 71.12 89 ALA A C 1
ATOM 711 O O . ALA A 1 89 ? 14.204 -11.891 -10.032 1.00 71.12 89 ALA A O 1
ATOM 712 N N . ARG A 1 90 ? 13.292 -11.169 -11.936 1.00 64.69 90 ARG A N 1
ATOM 713 C CA . ARG A 1 90 ? 14.001 -9.880 -11.909 1.00 64.69 90 ARG A CA 1
ATOM 714 C C . ARG A 1 90 ? 13.511 -8.940 -10.804 1.00 64.69 90 ARG A C 1
ATOM 716 O O . ARG A 1 90 ? 14.240 -8.037 -10.420 1.00 64.69 90 ARG A O 1
ATOM 723 N N . ALA A 1 91 ? 12.337 -9.196 -10.235 1.00 65.56 91 ALA A N 1
ATOM 724 C CA . ALA A 1 91 ? 11.756 -8.390 -9.168 1.00 65.56 91 ALA A CA 1
ATOM 725 C C . ALA A 1 91 ? 12.181 -8.827 -7.746 1.00 65.56 91 ALA A C 1
ATOM 727 O O . ALA A 1 91 ? 11.659 -8.340 -6.743 1.00 65.56 91 ALA A O 1
ATOM 728 N N . THR A 1 92 ? 13.174 -9.721 -7.653 1.00 63.91 92 THR A N 1
ATOM 729 C CA . THR A 1 92 ? 13.730 -10.267 -6.402 1.00 63.91 92 THR A CA 1
ATOM 730 C C . THR A 1 92 ? 14.122 -9.227 -5.333 1.00 63.91 92 THR A C 1
ATOM 732 O O . THR A 1 92 ? 13.958 -9.530 -4.149 1.00 63.91 92 THR A O 1
ATOM 735 N N . PRO A 1 93 ? 14.631 -8.018 -5.655 1.00 68.56 93 PRO A N 1
ATOM 736 C CA . PRO A 1 93 ? 14.933 -7.030 -4.615 1.00 68.56 93 PRO A CA 1
ATOM 737 C C . PRO A 1 93 ? 13.702 -6.663 -3.771 1.00 68.56 93 PRO A C 1
ATOM 739 O O . PRO A 1 93 ? 13.792 -6.578 -2.547 1.00 68.56 93 PRO A O 1
ATOM 742 N N . TYR A 1 94 ? 12.541 -6.540 -4.417 1.00 67.94 94 TYR A N 1
ATOM 743 C CA . TYR A 1 94 ? 11.293 -6.134 -3.775 1.00 67.94 94 TYR A CA 1
ATOM 744 C C . TYR A 1 94 ? 10.674 -7.264 -2.942 1.00 67.94 94 TYR A C 1
ATOM 746 O O . TYR A 1 94 ? 10.144 -7.029 -1.856 1.00 67.94 94 TYR A O 1
ATOM 754 N N . SER A 1 95 ? 10.822 -8.519 -3.381 1.00 66.19 95 SER A N 1
ATOM 755 C CA . SER A 1 95 ? 10.332 -9.673 -2.618 1.00 66.19 95 SER A CA 1
ATOM 756 C C . SER A 1 95 ? 11.041 -9.846 -1.274 1.00 66.19 95 SER A C 1
ATOM 758 O O . SER A 1 95 ? 10.418 -10.219 -0.279 1.00 66.19 95 SER A O 1
ATOM 760 N N . ARG A 1 96 ? 12.344 -9.542 -1.211 1.00 66.75 96 ARG A N 1
ATOM 761 C CA . ARG A 1 96 ? 13.113 -9.584 0.043 1.00 66.75 96 ARG A CA 1
ATOM 762 C C . ARG A 1 96 ? 12.622 -8.543 1.039 1.00 66.75 96 ARG A C 1
ATOM 764 O O . ARG A 1 96 ? 12.524 -8.850 2.224 1.00 66.75 96 ARG A O 1
ATOM 771 N N . GLN A 1 97 ? 12.313 -7.340 0.559 1.00 67.00 97 GLN A N 1
ATOM 772 C CA . GLN A 1 97 ? 11.746 -6.280 1.387 1.00 67.00 97 GLN A CA 1
ATOM 773 C C . GLN A 1 97 ? 10.347 -6.659 1.877 1.00 67.00 97 GLN A C 1
ATOM 775 O O . GLN A 1 97 ? 10.087 -6.564 3.070 1.00 67.00 97 GLN A O 1
ATOM 780 N N . TYR A 1 98 ? 9.498 -7.194 0.996 1.00 69.25 98 TYR A N 1
ATOM 781 C CA . TYR A 1 98 ? 8.148 -7.653 1.338 1.00 69.25 98 TYR A CA 1
ATOM 782 C C . TYR A 1 98 ? 8.124 -8.748 2.416 1.00 69.25 98 TYR A C 1
ATOM 784 O O . TYR A 1 98 ? 7.233 -8.785 3.262 1.00 69.25 98 TYR A O 1
ATOM 792 N N . ARG A 1 99 ? 9.125 -9.639 2.422 1.00 65.31 99 ARG A N 1
ATOM 793 C CA . ARG A 1 99 ? 9.271 -10.684 3.450 1.00 65.31 99 ARG A CA 1
ATOM 794 C C . ARG A 1 99 ? 9.706 -10.140 4.813 1.00 65.31 99 ARG A C 1
ATOM 796 O O . ARG A 1 99 ? 9.547 -10.832 5.817 1.00 65.31 99 ARG A O 1
ATOM 803 N N . ARG A 1 100 ? 10.292 -8.943 4.869 1.00 63.00 100 ARG A N 1
ATOM 804 C CA . ARG A 1 100 ? 10.875 -8.386 6.091 1.00 63.00 100 ARG A CA 1
ATOM 805 C C . ARG A 1 100 ? 9.749 -7.811 6.959 1.00 63.00 100 ARG A C 1
ATOM 807 O O . ARG A 1 100 ? 9.206 -6.761 6.647 1.00 63.00 100 ARG A O 1
ATOM 814 N N . GLY A 1 101 ? 9.389 -8.528 8.025 1.00 58.66 101 GLY A N 1
ATOM 815 C CA . GLY A 1 101 ? 8.315 -8.142 8.952 1.00 58.66 101 GLY A CA 1
ATOM 816 C C . GLY A 1 101 ? 7.068 -9.032 8.923 1.00 58.66 101 GLY A C 1
ATOM 817 O O . GLY A 1 101 ? 6.099 -8.697 9.591 1.00 58.66 101 GLY A O 1
ATOM 818 N N . ARG A 1 102 ? 7.071 -10.154 8.184 1.00 62.50 102 ARG A N 1
ATOM 819 C CA . ARG A 1 102 ? 5.991 -11.160 8.242 1.00 62.50 102 ARG A CA 1
ATOM 820 C C . ARG A 1 102 ? 6.406 -12.370 9.091 1.00 62.50 102 ARG A C 1
ATOM 822 O O . ARG A 1 102 ? 7.576 -12.761 9.024 1.00 62.50 102 ARG A O 1
ATOM 829 N N . PRO A 1 103 ? 5.484 -12.985 9.855 1.00 50.12 103 PRO A N 1
ATOM 830 C CA . PRO A 1 103 ? 5.770 -14.223 10.574 1.00 50.12 103 PRO A CA 1
ATOM 831 C C . PRO A 1 103 ? 6.146 -15.336 9.583 1.00 50.12 103 PRO A C 1
ATOM 833 O O . PRO A 1 103 ? 5.525 -15.488 8.532 1.00 50.12 103 PRO A O 1
ATOM 836 N N . ALA A 1 104 ? 7.176 -16.121 9.914 1.00 46.03 104 ALA A N 1
ATOM 837 C CA . ALA A 1 104 ? 7.728 -17.176 9.053 1.00 46.03 104 ALA A CA 1
ATOM 838 C C . ALA A 1 104 ? 6.751 -18.339 8.768 1.00 46.03 104 ALA A C 1
ATOM 840 O O . ALA A 1 104 ? 7.045 -19.204 7.946 1.00 46.03 104 ALA A O 1
ATOM 841 N N . THR A 1 105 ? 5.614 -18.365 9.466 1.00 33.75 105 THR A N 1
ATOM 842 C CA . THR A 1 105 ? 4.631 -19.452 9.514 1.00 33.75 105 THR A CA 1
ATOM 843 C C . THR A 1 105 ? 3.677 -19.473 8.326 1.00 33.75 105 THR A C 1
ATOM 845 O O . THR A 1 105 ? 3.181 -20.535 7.958 1.00 33.75 105 THR A O 1
ATOM 848 N N . LEU A 1 106 ? 3.428 -18.325 7.696 1.00 38.88 106 LEU A N 1
ATOM 849 C CA . LEU A 1 106 ? 2.614 -18.273 6.492 1.00 38.88 106 LEU A CA 1
ATOM 850 C C . LEU A 1 106 ? 3.508 -18.480 5.284 1.00 38.88 106 LEU A C 1
ATOM 852 O O . LEU A 1 106 ? 4.533 -17.819 5.118 1.00 38.88 106 LEU A O 1
ATOM 856 N N . SER A 1 107 ? 3.086 -19.414 4.439 1.00 33.53 107 SER A N 1
ATOM 857 C CA . SER A 1 107 ? 3.551 -19.661 3.080 1.00 33.53 107 SER A CA 1
ATOM 858 C C . SER A 1 107 ? 3.421 -18.380 2.236 1.00 33.53 107 SER A C 1
ATOM 860 O O . SER A 1 107 ? 2.636 -18.314 1.290 1.00 33.53 107 SER A O 1
ATOM 862 N N . ALA A 1 108 ? 4.216 -17.352 2.538 1.00 43.50 108 ALA A N 1
ATOM 863 C CA . ALA A 1 108 ? 4.503 -16.235 1.662 1.00 43.50 108 ALA A CA 1
ATOM 864 C C . ALA A 1 108 ? 5.350 -16.802 0.522 1.00 43.50 108 ALA A C 1
ATOM 866 O O . ALA A 1 108 ? 6.566 -16.608 0.431 1.00 43.50 108 ALA A O 1
ATOM 867 N N . LYS A 1 109 ? 4.683 -17.587 -0.325 1.00 47.06 109 LYS A N 1
ATOM 868 C CA . LYS A 1 109 ? 5.158 -18.055 -1.611 1.00 47.06 109 LYS A CA 1
ATOM 869 C C . LYS A 1 109 ? 5.255 -16.810 -2.471 1.00 47.06 109 LYS A C 1
ATOM 871 O O . LYS A 1 109 ? 4.387 -16.529 -3.286 1.00 47.06 109 LYS A O 1
ATOM 876 N N . CYS A 1 110 ? 6.342 -16.066 -2.283 1.00 50.31 110 CYS A N 1
ATOM 877 C CA . CYS A 1 110 ? 6.903 -15.318 -3.384 1.00 50.31 110 CYS A CA 1
ATOM 878 C C . CYS A 1 110 ? 7.464 -16.343 -4.357 1.00 50.31 110 CYS A C 1
ATOM 880 O O . CYS A 1 110 ? 8.653 -16.665 -4.340 1.00 50.31 110 CYS A O 1
ATOM 882 N N . LEU A 1 111 ? 6.559 -16.960 -5.118 1.00 52.34 111 LEU A N 1
ATOM 883 C CA . LEU A 1 111 ? 6.952 -17.847 -6.186 1.00 52.34 111 LEU A CA 1
ATOM 884 C C . LEU A 1 111 ? 7.493 -16.932 -7.271 1.00 52.34 111 LEU A C 1
ATOM 886 O O . LEU A 1 111 ? 6.759 -16.245 -7.983 1.00 52.34 111 LEU A O 1
ATOM 890 N N . ILE A 1 112 ? 8.815 -16.892 -7.329 1.00 55.91 112 ILE A N 1
ATOM 891 C CA . ILE A 1 112 ? 9.518 -16.347 -8.464 1.00 55.91 112 ILE A CA 1
ATOM 892 C C . ILE A 1 112 ? 9.145 -17.236 -9.646 1.00 55.91 112 ILE A C 1
ATOM 894 O O . ILE A 1 112 ? 9.540 -18.403 -9.684 1.00 55.91 112 ILE A O 1
ATOM 898 N N . PHE A 1 113 ? 8.401 -16.691 -10.610 1.00 44.59 113 PHE A N 1
ATOM 899 C CA . PHE A 1 113 ? 8.205 -17.355 -11.895 1.00 44.59 113 PHE A CA 1
ATOM 900 C C . PHE A 1 113 ? 9.530 -17.259 -12.660 1.00 44.59 113 PHE A C 1
ATOM 902 O O . PHE A 1 113 ? 9.756 -16.395 -13.508 1.00 44.59 113 PHE A O 1
ATOM 909 N N . CYS A 1 114 ? 10.485 -18.096 -12.262 1.00 36.38 114 CYS A N 1
ATOM 910 C CA . CYS A 1 114 ? 11.619 -18.434 -13.089 1.00 36.38 114 CYS A CA 1
ATOM 911 C C . CYS A 1 114 ? 11.034 -19.359 -14.144 1.00 36.38 114 CYS A C 1
ATOM 913 O O . CYS A 1 114 ? 10.756 -20.519 -13.846 1.00 36.38 114 CYS A O 1
ATOM 915 N N . GLN A 1 115 ? 10.795 -18.849 -15.355 1.00 34.97 115 GLN A N 1
ATOM 916 C CA . GLN A 1 115 ? 10.690 -19.764 -16.478 1.00 34.97 115 GLN A CA 1
ATOM 917 C C . GLN A 1 115 ? 11.959 -20.599 -16.431 1.00 34.97 115 GLN A C 1
ATOM 919 O O . GLN A 1 115 ? 13.068 -20.070 -16.551 1.00 34.97 115 GLN A O 1
ATOM 924 N N . SER A 1 116 ? 11.782 -21.888 -16.164 1.00 33.84 116 SER A N 1
ATOM 925 C CA . SER A 1 116 ? 12.786 -22.894 -16.403 1.00 33.84 116 SER A CA 1
ATOM 926 C C . SER A 1 116 ? 13.330 -22.626 -17.796 1.00 33.84 116 SER A C 1
ATOM 928 O O . SER A 1 116 ? 12.687 -22.922 -18.801 1.00 33.84 116 SER A O 1
ATOM 930 N N . ARG A 1 117 ? 14.529 -22.047 -17.862 1.00 35.44 117 ARG A N 1
ATOM 931 C CA . ARG A 1 117 ? 15.421 -22.336 -18.966 1.00 35.44 117 ARG A CA 1
ATOM 932 C C . ARG A 1 117 ? 15.508 -23.857 -18.924 1.00 35.44 117 ARG A C 1
ATOM 934 O O . ARG A 1 117 ? 16.077 -24.387 -17.970 1.00 35.44 117 ARG A O 1
ATOM 941 N N . GLN A 1 118 ? 14.828 -24.530 -19.850 1.00 37.88 118 GLN A N 1
ATOM 942 C CA . GLN A 1 118 ? 15.035 -25.944 -20.095 1.00 37.88 118 GLN A CA 1
ATOM 943 C C . GLN A 1 118 ? 16.535 -26.090 -20.334 1.00 37.88 118 GLN A C 1
ATOM 945 O O . GLN A 1 118 ? 17.055 -25.754 -21.393 1.00 37.88 118 GLN A O 1
ATOM 950 N N . ARG A 1 119 ? 17.269 -26.462 -19.289 1.00 34.25 119 ARG A N 1
ATOM 951 C CA . ARG A 1 119 ? 18.552 -27.108 -19.463 1.00 34.25 119 ARG A CA 1
ATOM 952 C C . ARG A 1 119 ? 18.177 -28.541 -19.778 1.00 34.25 119 ARG A C 1
ATOM 954 O O . ARG A 1 119 ? 18.128 -29.372 -18.878 1.00 34.25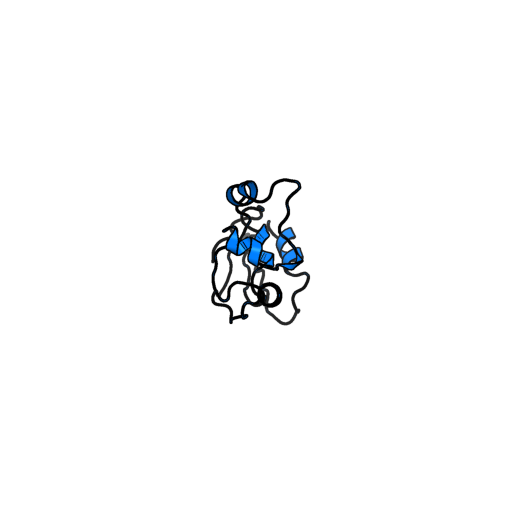 119 ARG A O 1
ATOM 961 N N . GLU A 1 120 ? 17.852 -28.799 -21.040 1.00 34.28 120 GLU A N 1
ATOM 962 C CA . GLU A 1 120 ? 18.153 -30.115 -21.575 1.00 34.28 120 GLU A CA 1
ATOM 963 C C . GLU A 1 120 ? 19.670 -30.258 -21.432 1.00 34.28 120 GLU A C 1
ATOM 965 O O . GLU A 1 120 ? 20.450 -29.517 -22.036 1.00 34.28 120 GLU A O 1
ATOM 970 N N . GLY A 1 121 ? 20.088 -31.080 -20.469 1.00 31.50 121 GLY A N 1
ATOM 971 C CA . GLY A 1 121 ? 21.483 -31.480 -20.365 1.00 31.50 121 GLY A CA 1
ATOM 972 C C . GLY A 1 121 ? 21.865 -32.225 -21.645 1.00 31.50 121 GLY A C 1
ATOM 973 O O . GLY A 1 121 ? 21.001 -32.881 -22.229 1.00 31.50 121 GLY A O 1
ATOM 974 N N . PRO A 1 122 ? 23.123 -32.140 -22.107 1.00 33.75 122 PRO A N 1
ATOM 975 C CA . PRO A 1 122 ? 23.536 -32.916 -23.263 1.00 33.75 122 PRO A CA 1
ATOM 976 C C . PRO A 1 122 ? 23.329 -34.396 -22.933 1.00 33.75 122 PRO A C 1
ATOM 978 O O . PRO A 1 122 ? 23.829 -34.889 -21.919 1.00 33.75 122 PRO A O 1
ATOM 981 N N . SER A 1 123 ? 22.554 -35.085 -23.770 1.00 38.94 123 SER A N 1
ATOM 982 C CA . SER A 1 123 ? 22.417 -36.535 -23.738 1.00 38.94 123 SER A CA 1
ATOM 983 C C . SER A 1 123 ? 23.813 -37.142 -23.817 1.00 38.94 123 SER A C 1
ATOM 985 O O . SER A 1 123 ? 24.494 -36.997 -24.834 1.00 38.94 123 SER A O 1
ATOM 987 N N . GLN A 1 124 ? 24.260 -37.796 -22.746 1.00 39.41 124 GLN A N 1
ATOM 988 C CA . GLN A 1 124 ? 25.426 -38.661 -22.823 1.00 39.41 124 GLN A CA 1
ATOM 989 C C . GLN A 1 124 ? 25.055 -39.840 -23.723 1.00 39.41 124 GLN A C 1
ATOM 991 O O . GLN A 1 124 ? 24.371 -40.771 -23.302 1.00 39.41 124 GLN A O 1
ATOM 996 N N . SER A 1 125 ? 25.478 -39.770 -24.981 1.00 39.94 125 SER A N 1
ATOM 997 C CA . SER A 1 125 ? 25.578 -40.921 -25.863 1.00 39.94 125 SER A CA 1
ATOM 998 C C . SER A 1 125 ? 26.635 -41.857 -25.277 1.00 39.94 125 SER A C 1
ATOM 1000 O O . SER A 1 125 ? 27.834 -41.653 -25.456 1.00 39.94 125 SER A O 1
ATOM 1002 N N . GLN A 1 126 ? 26.179 -42.862 -24.528 1.00 44.44 126 GLN A N 1
ATOM 1003 C CA . GLN A 1 126 ? 26.910 -44.113 -24.391 1.00 44.44 126 GLN A CA 1
ATOM 1004 C C . GLN A 1 126 ? 26.936 -44.765 -25.774 1.00 44.44 126 GLN A C 1
ATOM 1006 O O . GLN A 1 126 ? 25.962 -45.389 -26.191 1.00 44.44 126 GLN A O 1
ATOM 1011 N N . GLU A 1 127 ? 28.042 -44.589 -26.485 1.00 36.50 127 GLU A N 1
ATOM 1012 C CA . GLU A 1 127 ? 28.428 -45.477 -27.573 1.00 36.50 127 GLU A CA 1
ATOM 1013 C C . GLU A 1 127 ? 29.592 -46.352 -27.103 1.00 36.50 127 GLU A C 1
ATOM 1015 O O . GLU A 1 127 ? 30.356 -45.977 -26.212 1.00 36.50 127 GLU A O 1
ATOM 1020 N N . ARG A 1 128 ? 29.574 -47.573 -27.627 1.00 40.12 128 ARG A N 1
ATOM 1021 C CA . ARG A 1 128 ? 30.264 -48.780 -27.170 1.00 40.12 128 ARG A CA 1
ATOM 1022 C C . ARG A 1 128 ? 31.759 -48.778 -27.452 1.00 40.12 128 ARG A C 1
ATOM 1024 O O . ARG A 1 128 ? 32.171 -48.113 -28.424 1.00 40.12 128 ARG A O 1
#

Mean predicted aligned error: 10.65 Å